Protein AF-A0A414A7P0-F1 (afdb_monomer_lite)

Radius of gyration: 21.55 Å; chains: 1; bounding box: 88×26×41 Å

Foldseek 3Di:
DDDDDDDDDPDPPPPPPVDPPQQADPQLLVLLVVLLVLLVCCLVVVDDLVVSLVSLVVSLVSLVVLVVDDPVRLVVGSHSVLSVVSSVLSVQLSVLSVCCNDP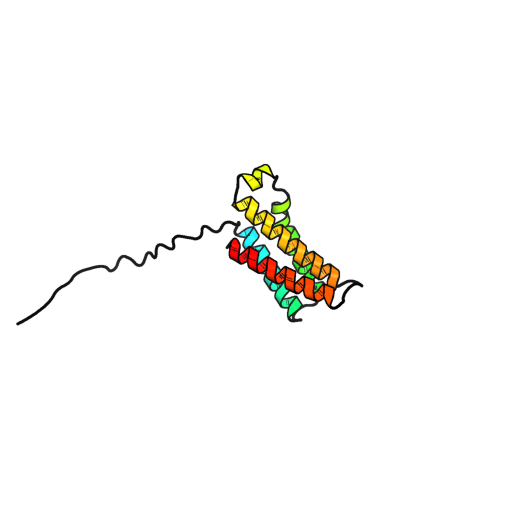NVDPVSSVSNVVSSVVSVVSSVVRD

Structure (mmCIF, N/CA/C/O backbone):
data_AF-A0A414A7P0-F1
#
_entry.id   AF-A0A414A7P0-F1
#
loop_
_atom_site.group_PDB
_atom_site.id
_atom_site.type_symbol
_atom_site.label_atom_id
_atom_site.label_alt_id
_atom_site.label_comp_id
_atom_site.label_asym_id
_atom_site.label_entity_id
_atom_site.label_seq_id
_atom_site.pdbx_PDB_ins_code
_atom_site.Cartn_x
_atom_site.Cartn_y
_atom_site.Cartn_z
_atom_site.occupancy
_atom_site.B_iso_or_equiv
_atom_site.auth_seq_id
_atom_site.auth_comp_id
_atom_site.auth_asym_id
_atom_site.auth_atom_id
_atom_site.pdbx_PDB_model_num
ATOM 1 N N . MET A 1 1 ? -66.901 -12.994 -15.316 1.00 35.09 1 MET A N 1
ATOM 2 C CA . MET A 1 1 ? -66.142 -14.251 -15.139 1.00 35.09 1 MET A CA 1
ATOM 3 C C . MET A 1 1 ? -64.723 -13.927 -14.705 1.00 35.09 1 MET A C 1
ATOM 5 O O . MET A 1 1 ? -64.083 -13.140 -15.374 1.00 35.09 1 MET A O 1
ATOM 9 N N . LYS A 1 2 ? -64.281 -14.580 -13.621 1.00 40.09 2 LYS A N 1
ATOM 10 C CA . LYS A 1 2 ? -62.906 -15.023 -13.314 1.00 40.09 2 LYS A CA 1
ATOM 11 C C . LYS A 1 2 ? -61.782 -13.966 -13.350 1.00 40.09 2 LYS A C 1
ATOM 13 O O . LYS A 1 2 ? -61.237 -13.690 -14.403 1.00 40.09 2 LYS A O 1
ATOM 18 N N . LYS A 1 3 ? -61.367 -13.528 -12.150 1.00 45.69 3 LYS A N 1
ATOM 19 C CA . LYS A 1 3 ? -60.056 -13.822 -11.496 1.00 45.69 3 LYS A CA 1
ATOM 20 C C . LYS A 1 3 ? -59.069 -12.662 -11.738 1.00 45.69 3 LYS A C 1
ATOM 22 O O . LYS A 1 3 ? -59.032 -12.176 -12.849 1.00 45.69 3 LYS A O 1
ATOM 27 N N . ARG A 1 4 ? -58.218 -12.170 -10.836 1.00 52.47 4 ARG A N 1
ATOM 28 C CA . ARG A 1 4 ? -57.778 -12.423 -9.443 1.00 52.47 4 ARG A CA 1
ATOM 29 C C . ARG A 1 4 ? -56.856 -11.201 -9.116 1.00 52.47 4 ARG A C 1
ATOM 31 O O . ARG A 1 4 ? -56.236 -10.709 -10.046 1.00 52.47 4 ARG A O 1
ATOM 38 N N . ILE A 1 5 ? -56.932 -10.550 -7.942 1.00 56.66 5 ILE A N 1
ATOM 39 C CA . ILE A 1 5 ? -55.960 -10.652 -6.812 1.00 56.66 5 ILE A CA 1
ATOM 40 C C . ILE A 1 5 ? -54.514 -10.272 -7.264 1.00 56.66 5 ILE A C 1
ATOM 42 O O . ILE A 1 5 ? -54.034 -10.905 -8.187 1.00 56.66 5 ILE A O 1
ATOM 46 N N . LEU A 1 6 ? -53.732 -9.314 -6.735 1.00 47.88 6 LEU A N 1
ATOM 47 C CA . LEU A 1 6 ? -53.478 -8.895 -5.352 1.00 47.88 6 LEU A CA 1
ATOM 48 C C . LEU A 1 6 ? -52.580 -7.630 -5.319 1.00 47.88 6 LEU A C 1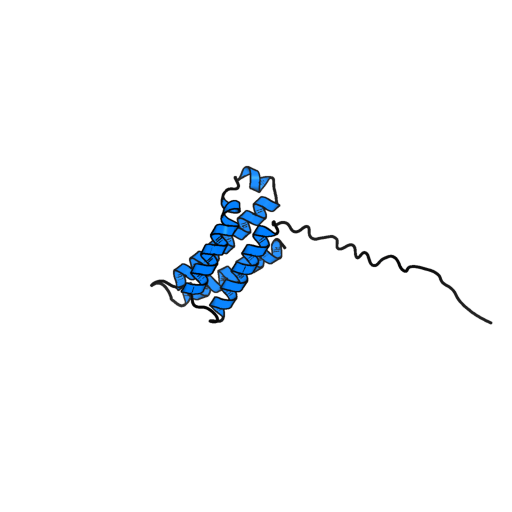
ATOM 50 O O . LEU A 1 6 ? -51.651 -7.493 -6.105 1.00 47.88 6 LEU A O 1
ATOM 54 N N . TYR A 1 7 ? -52.881 -6.776 -4.349 1.00 46.06 7 TYR A N 1
ATOM 55 C CA . TYR A 1 7 ? -52.085 -5.827 -3.565 1.00 46.06 7 TYR A CA 1
ATOM 56 C C . TYR A 1 7 ? -50.534 -5.917 -3.529 1.00 46.06 7 TYR A C 1
ATOM 58 O O . TYR A 1 7 ? -49.976 -6.988 -3.330 1.00 46.06 7 TYR A O 1
ATOM 66 N N . VAL A 1 8 ? -49.924 -4.715 -3.483 1.00 48.62 8 VAL A N 1
ATOM 67 C CA . VAL A 1 8 ? -48.934 -4.240 -2.476 1.00 48.62 8 VAL A CA 1
ATOM 68 C C . VAL A 1 8 ? -47.500 -4.780 -2.528 1.00 48.62 8 VAL A C 1
ATOM 70 O O . VAL A 1 8 ? -47.268 -5.944 -2.250 1.00 48.62 8 VAL A O 1
ATOM 73 N N . LEU A 1 9 ? -46.546 -3.868 -2.783 1.00 46.88 9 LEU A N 1
ATOM 74 C CA . LEU A 1 9 ? -45.300 -3.611 -2.019 1.00 46.88 9 LEU A CA 1
ATOM 75 C C . LEU A 1 9 ? -44.292 -2.863 -2.905 1.00 46.88 9 LEU A C 1
ATOM 77 O O . LEU A 1 9 ? -43.345 -3.432 -3.437 1.00 46.88 9 LEU A O 1
ATOM 81 N N . LEU A 1 10 ? -44.496 -1.553 -3.054 1.00 47.91 10 LEU A N 1
ATOM 82 C CA . LEU A 1 10 ? -43.486 -0.633 -3.583 1.00 47.91 10 LEU A CA 1
ATOM 83 C C . LEU A 1 10 ? -42.695 -0.045 -2.401 1.00 47.91 10 LEU A C 1
ATOM 85 O O . LEU A 1 10 ? -42.730 1.156 -2.165 1.00 47.91 10 LEU A O 1
ATOM 89 N N . SER A 1 11 ? -42.088 -0.903 -1.577 1.00 48.50 11 SER A N 1
ATOM 90 C CA . SER A 1 11 ? -41.368 -0.477 -0.367 1.00 48.50 11 SER A CA 1
ATOM 91 C C . SER A 1 11 ? -40.567 -1.623 0.261 1.00 48.50 11 SER A C 1
ATOM 93 O O . SER A 1 11 ? -40.851 -2.023 1.386 1.00 48.50 11 SER A O 1
ATOM 95 N N . SER A 1 12 ? -39.592 -2.183 -0.460 1.00 48.72 12 SER A N 1
ATOM 96 C CA . SER A 1 12 ? -38.578 -3.080 0.132 1.00 48.72 12 SER A CA 1
ATOM 97 C C . SER A 1 12 ? -37.445 -3.418 -0.848 1.00 48.72 12 SER A C 1
ATOM 99 O O . SER A 1 12 ? -37.110 -4.573 -1.074 1.00 48.72 12 SER A O 1
ATOM 101 N N . LEU A 1 13 ? -36.813 -2.386 -1.412 1.00 49.06 13 LEU A N 1
ATOM 102 C CA . LEU A 1 13 ? -35.431 -2.476 -1.908 1.00 49.06 13 LEU A CA 1
ATOM 103 C C . LEU A 1 13 ? -34.510 -1.651 -0.999 1.00 49.06 13 LEU A C 1
ATOM 105 O O . LEU A 1 13 ? -33.628 -0.936 -1.451 1.00 49.06 13 LEU A O 1
ATOM 109 N N . ILE A 1 14 ? -34.717 -1.762 0.314 1.00 55.81 14 ILE A N 1
ATOM 110 C CA . ILE A 1 14 ? -33.591 -1.651 1.235 1.00 55.81 14 ILE A CA 1
ATOM 111 C C . ILE A 1 14 ? -33.026 -3.062 1.250 1.00 55.81 14 ILE A C 1
ATOM 113 O O . ILE A 1 14 ? -33.457 -3.914 2.026 1.00 55.81 14 ILE A O 1
ATOM 117 N N . LEU A 1 15 ? -32.145 -3.339 0.288 1.00 51.56 15 LEU A N 1
ATOM 118 C CA . LEU A 1 15 ? -31.221 -4.449 0.423 1.00 51.56 15 LEU A CA 1
ATOM 119 C C . LEU A 1 15 ? -30.492 -4.181 1.736 1.00 51.56 15 LEU A C 1
ATOM 121 O O . LEU A 1 15 ? -29.649 -3.290 1.815 1.00 51.56 15 LEU A O 1
ATOM 125 N N . CYS A 1 16 ? -30.866 -4.918 2.778 1.00 48.06 16 CYS A N 1
ATOM 126 C CA . CYS A 1 16 ? -29.983 -5.190 3.891 1.00 48.06 16 CYS A CA 1
ATOM 127 C C . CYS A 1 16 ? -28.763 -5.897 3.295 1.00 48.06 16 CYS A C 1
ATOM 129 O O . CYS A 1 16 ? -28.676 -7.122 3.289 1.00 48.06 16 CYS A O 1
ATOM 131 N N . SER A 1 17 ? -27.836 -5.110 2.749 1.00 41.41 17 SER A N 1
ATOM 132 C CA . SER A 1 17 ? -26.431 -5.428 2.876 1.00 41.41 17 SER A CA 1
ATOM 133 C C . SER A 1 17 ? -26.233 -5.598 4.375 1.00 41.41 17 SER A C 1
ATOM 135 O O . SER A 1 17 ? -26.310 -4.633 5.137 1.00 41.41 17 SER A O 1
ATOM 137 N N . CYS A 1 18 ? -26.121 -6.846 4.824 1.00 48.50 18 CYS A N 1
ATOM 138 C CA . CYS A 1 18 ? -25.389 -7.144 6.039 1.00 48.50 18 CYS A CA 1
ATOM 139 C C . CYS A 1 18 ? -23.984 -6.612 5.766 1.00 48.50 18 CYS A C 1
ATOM 141 O O . CYS A 1 18 ? -23.174 -7.305 5.157 1.00 48.50 18 CYS A O 1
ATOM 143 N N . GLY A 1 19 ? -23.798 -5.324 6.066 1.00 44.88 19 GLY A N 1
ATOM 144 C CA . GLY A 1 19 ? -22.610 -4.571 5.722 1.00 44.88 19 GLY A CA 1
ATOM 145 C C . GLY A 1 19 ? -21.418 -5.306 6.287 1.00 44.88 19 GLY A C 1
ATOM 146 O O . GLY A 1 19 ? -21.364 -5.559 7.490 1.00 44.88 19 GLY A O 1
ATOM 147 N N . HIS A 1 20 ? -20.491 -5.681 5.412 1.00 51.53 20 HIS A N 1
ATOM 148 C CA . HIS A 1 20 ? -19.125 -5.835 5.861 1.00 51.53 20 HIS A CA 1
ATOM 149 C C . HIS A 1 20 ? -18.753 -4.458 6.409 1.00 51.53 20 HIS A C 1
ATOM 151 O O . HIS A 1 20 ? -18.753 -3.477 5.669 1.00 51.53 20 HIS A O 1
ATOM 157 N N . GLU A 1 21 ? -18.664 -4.341 7.730 1.00 63.97 21 GLU A N 1
ATOM 158 C CA . GLU A 1 21 ? -18.274 -3.088 8.352 1.00 63.97 21 GLU A CA 1
ATOM 159 C C . GLU A 1 21 ? -16.809 -2.893 7.978 1.00 63.97 21 GLU A C 1
ATOM 161 O O . GLU A 1 21 ? -15.959 -3.682 8.399 1.00 63.97 21 GLU A O 1
ATOM 166 N N . GLN A 1 22 ? -16.556 -1.918 7.099 1.00 64.62 22 GLN A N 1
ATOM 167 C CA . GLN A 1 22 ? -15.219 -1.555 6.652 1.00 64.62 22 GLN A CA 1
ATOM 168 C C . GLN A 1 22 ? -14.337 -1.422 7.886 1.00 64.62 22 GLN A C 1
ATOM 170 O O . GLN A 1 22 ? -14.598 -0.614 8.782 1.00 64.62 22 GLN A O 1
ATOM 175 N N . SER A 1 23 ? -13.334 -2.285 7.968 1.00 87.88 23 SER A N 1
ATOM 176 C CA . SER A 1 23 ? -12.573 -2.401 9.205 1.00 87.88 23 SER A CA 1
ATOM 177 C C . SER A 1 23 ? -11.472 -1.354 9.275 1.00 87.88 23 SER A C 1
ATOM 179 O O . SER A 1 23 ? -11.230 -0.858 10.363 1.00 87.88 23 SER A O 1
ATOM 181 N N . ALA A 1 24 ? -10.860 -0.959 8.154 1.00 95.38 24 ALA A N 1
ATOM 182 C CA . ALA A 1 24 ? -9.890 0.137 8.106 1.00 95.38 24 ALA A CA 1
ATOM 183 C C . ALA A 1 24 ? -10.563 1.512 7.969 1.00 95.38 24 ALA A C 1
ATOM 185 O O . ALA A 1 24 ? -11.698 1.635 7.504 1.00 95.38 24 ALA A O 1
ATOM 186 N N . SER A 1 25 ? -9.851 2.574 8.338 1.00 96.75 25 SER A N 1
ATOM 187 C CA . SER A 1 25 ? -10.295 3.941 8.087 1.00 96.75 25 SER A CA 1
ATOM 188 C C . SER A 1 25 ? -10.246 4.269 6.591 1.00 96.75 25 SER A C 1
ATOM 190 O O . SER A 1 25 ? -9.380 3.791 5.850 1.00 96.75 25 SER A O 1
ATOM 192 N N . ASP A 1 26 ? -11.129 5.167 6.143 1.00 96.62 26 ASP A N 1
ATOM 193 C CA . ASP A 1 26 ? -11.137 5.656 4.755 1.00 96.62 26 ASP A CA 1
ATOM 194 C C . ASP A 1 26 ? -9.779 6.229 4.342 1.00 96.62 26 ASP A C 1
ATOM 196 O O . ASP A 1 26 ? -9.348 6.090 3.194 1.00 96.62 26 ASP A O 1
ATOM 200 N N . LYS A 1 27 ? -9.079 6.872 5.288 1.00 97.31 27 LYS A N 1
ATOM 201 C CA . LYS A 1 27 ? -7.758 7.449 5.049 1.00 97.31 27 LYS A CA 1
ATOM 202 C C . LYS A 1 27 ? -6.727 6.355 4.779 1.00 97.31 27 LYS A C 1
ATOM 204 O O . LYS A 1 27 ? -5.951 6.501 3.833 1.00 97.31 27 LYS A O 1
ATOM 209 N N . ALA A 1 28 ? -6.698 5.283 5.571 1.00 98.00 28 ALA A N 1
ATOM 210 C CA . ALA A 1 28 ? -5.785 4.166 5.338 1.00 98.00 28 ALA A CA 1
ATOM 211 C C . ALA A 1 28 ? -6.097 3.454 4.014 1.00 98.00 28 ALA A C 1
ATOM 213 O O . ALA A 1 28 ? -5.194 3.268 3.198 1.00 98.00 28 ALA A O 1
ATOM 214 N N . LEU A 1 29 ? -7.371 3.153 3.746 1.00 97.94 29 LEU A N 1
ATOM 215 C CA . LEU A 1 29 ? -7.790 2.488 2.508 1.00 97.94 29 LEU A CA 1
ATOM 216 C C . LEU A 1 29 ? -7.510 3.321 1.260 1.00 97.94 29 LEU A C 1
ATOM 218 O O . LEU A 1 29 ? -7.012 2.789 0.272 1.00 97.94 29 LEU A O 1
ATOM 222 N N . THR A 1 30 ? -7.771 4.628 1.300 1.00 98.31 30 THR A N 1
ATOM 223 C CA . THR A 1 30 ? -7.485 5.522 0.168 1.00 98.31 30 THR A CA 1
ATOM 224 C C . THR A 1 30 ? -5.994 5.534 -0.165 1.00 98.31 30 THR A C 1
ATOM 226 O O . THR A 1 30 ? -5.625 5.461 -1.336 1.00 98.31 30 THR A O 1
ATOM 229 N N . ASN A 1 31 ? -5.128 5.609 0.848 1.00 98.69 31 ASN A N 1
ATOM 230 C CA . ASN A 1 31 ? -3.680 5.592 0.645 1.00 98.69 31 ASN A CA 1
ATOM 231 C C . ASN A 1 31 ? -3.193 4.219 0.160 1.00 98.69 31 ASN A C 1
ATOM 233 O O . ASN A 1 31 ? -2.437 4.154 -0.804 1.00 98.69 31 ASN A O 1
ATOM 237 N N . ALA A 1 32 ? -3.693 3.126 0.739 1.00 98.62 32 ALA A N 1
ATOM 238 C CA . ALA A 1 32 ? -3.360 1.774 0.297 1.00 98.62 32 ALA A CA 1
ATOM 239 C C . ALA A 1 32 ? -3.781 1.510 -1.161 1.00 98.62 32 ALA A C 1
ATOM 241 O O . ALA A 1 32 ? -2.996 0.968 -1.936 1.00 98.62 32 ALA A O 1
ATOM 242 N N . LYS A 1 33 ? -4.986 1.939 -1.564 1.00 98.75 33 LYS A N 1
ATOM 243 C CA . LYS A 1 33 ? -5.477 1.824 -2.949 1.00 98.75 33 LYS A CA 1
ATOM 244 C C . LYS A 1 33 ? -4.594 2.603 -3.929 1.00 98.75 33 LYS A C 1
ATOM 246 O O . LYS A 1 33 ? -4.223 2.055 -4.962 1.00 98.75 33 LYS A O 1
ATOM 251 N N . LYS A 1 34 ? -4.172 3.821 -3.572 1.00 98.81 34 LYS A N 1
ATOM 252 C CA . LYS A 1 34 ? -3.217 4.603 -4.378 1.00 98.81 34 LYS A CA 1
ATOM 253 C C . LYS A 1 34 ? -1.847 3.931 -4.478 1.00 98.81 34 LYS A C 1
ATOM 255 O O . LYS A 1 34 ? -1.307 3.839 -5.572 1.00 98.81 34 LYS A O 1
ATOM 260 N N . ALA A 1 35 ? -1.302 3.421 -3.371 1.00 98.81 35 ALA A N 1
ATOM 261 C CA . ALA A 1 35 ? -0.043 2.672 -3.392 1.00 98.81 35 ALA A CA 1
ATOM 262 C C . ALA A 1 35 ? -0.133 1.431 -4.292 1.00 98.81 35 ALA A C 1
ATOM 264 O O . ALA A 1 35 ? 0.779 1.160 -5.068 1.00 98.81 35 ALA A O 1
ATOM 265 N N . TYR A 1 36 ? -1.257 0.710 -4.242 1.00 98.81 36 TYR A N 1
ATOM 266 C CA . TYR A 1 36 ? -1.519 -0.412 -5.138 1.00 98.81 36 TYR A CA 1
ATOM 267 C C . TYR A 1 36 ? -1.537 0.016 -6.614 1.00 98.81 36 TYR A C 1
ATOM 269 O O . TYR A 1 36 ? -0.899 -0.640 -7.434 1.00 98.81 36 TYR A O 1
ATOM 277 N N . GLU A 1 37 ? -2.215 1.115 -6.955 1.00 98.81 37 GLU A N 1
ATOM 278 C CA . GLU A 1 37 ? -2.221 1.667 -8.320 1.00 98.81 37 GLU A CA 1
ATOM 279 C C . GLU A 1 37 ? -0.812 2.059 -8.789 1.00 98.81 37 GLU A C 1
ATOM 281 O O . GLU A 1 37 ? -0.423 1.707 -9.900 1.00 98.81 37 GLU A O 1
ATOM 286 N N . ILE A 1 38 ? -0.012 2.705 -7.933 1.00 98.81 38 ILE A N 1
ATOM 287 C CA . ILE A 1 38 ? 1.388 3.046 -8.234 1.00 98.81 38 ILE A CA 1
ATOM 288 C C . ILE A 1 38 ? 2.204 1.777 -8.513 1.00 98.81 38 ILE A C 1
ATOM 290 O O . ILE A 1 38 ? 2.908 1.706 -9.520 1.00 98.81 38 ILE A O 1
ATOM 294 N N . GLY A 1 39 ? 2.062 0.749 -7.672 1.00 98.50 39 GLY A N 1
ATOM 295 C CA . GLY A 1 39 ? 2.726 -0.538 -7.871 1.00 98.50 39 GLY A CA 1
ATOM 296 C C . GLY A 1 39 ? 2.326 -1.221 -9.184 1.00 98.50 39 GLY A C 1
ATOM 297 O O . GLY A 1 39 ? 3.185 -1.753 -9.882 1.00 98.50 39 GLY A O 1
ATOM 298 N N . GLN A 1 40 ? 1.047 -1.167 -9.567 1.00 98.75 40 GLN A N 1
ATOM 299 C CA . GLN A 1 40 ? 0.577 -1.689 -10.858 1.00 98.75 40 GLN A CA 1
ATOM 300 C C . GLN A 1 40 ? 1.167 -0.913 -12.041 1.00 98.75 40 GLN A C 1
ATOM 302 O O . GLN A 1 40 ? 1.662 -1.525 -12.989 1.00 98.75 40 GLN A O 1
ATOM 307 N N . ASN A 1 41 ? 1.173 0.418 -11.965 1.00 98.69 41 ASN A N 1
ATOM 308 C CA . ASN A 1 41 ? 1.744 1.268 -13.008 1.00 98.69 41 ASN A CA 1
ATOM 309 C C . ASN A 1 41 ? 3.240 0.977 -13.185 1.00 98.69 41 ASN A C 1
ATOM 311 O O . ASN A 1 41 ? 3.701 0.792 -14.308 1.00 98.69 41 ASN A O 1
ATOM 315 N N . TYR A 1 42 ? 3.984 0.827 -12.090 1.00 97.88 42 TYR A N 1
ATOM 316 C CA . TYR A 1 42 ? 5.389 0.429 -12.146 1.00 97.88 42 TYR A CA 1
ATOM 317 C C . TYR A 1 42 ? 5.573 -0.961 -12.783 1.00 97.88 42 TYR A C 1
ATOM 319 O O . TYR A 1 42 ? 6.354 -1.110 -13.722 1.00 97.88 42 TYR A O 1
ATOM 327 N N . LEU A 1 43 ? 4.809 -1.973 -12.351 1.00 96.88 43 LEU A N 1
ATOM 328 C CA . LEU A 1 43 ? 4.908 -3.332 -12.902 1.00 96.88 43 LEU A CA 1
ATOM 329 C C . LEU A 1 43 ? 4.557 -3.397 -14.395 1.00 96.88 43 LEU A C 1
ATOM 331 O O . LEU A 1 43 ? 5.130 -4.205 -15.121 1.00 96.88 43 LEU A O 1
ATOM 335 N N . SER A 1 44 ? 3.637 -2.555 -14.861 1.00 97.69 44 SER A N 1
ATOM 336 C CA . SER A 1 44 ? 3.282 -2.453 -16.283 1.00 97.69 44 SER A CA 1
ATOM 337 C C . SER A 1 44 ? 4.295 -1.666 -17.128 1.00 97.69 44 SER A C 1
ATOM 339 O O . SER A 1 44 ? 4.245 -1.741 -18.355 1.00 97.69 44 SER A O 1
ATOM 341 N N . GLY A 1 45 ? 5.236 -0.963 -16.488 1.00 95.81 45 GLY A N 1
ATOM 342 C CA . GLY A 1 45 ? 6.198 -0.080 -17.146 1.00 95.81 45 GLY A CA 1
ATOM 343 C C . GLY A 1 45 ? 5.643 1.304 -17.500 1.00 95.81 45 GLY A C 1
ATOM 344 O O . GLY A 1 45 ? 6.306 2.042 -18.227 1.00 95.81 45 GLY A O 1
ATOM 345 N N . ASP A 1 46 ? 4.460 1.665 -16.994 1.00 98.31 46 ASP A N 1
ATOM 346 C CA . ASP A 1 46 ? 3.828 2.972 -17.217 1.00 98.31 46 ASP A CA 1
ATOM 347 C C . ASP A 1 46 ? 4.563 4.110 -16.489 1.00 98.31 46 ASP A C 1
ATOM 349 O O . ASP A 1 46 ? 4.524 5.260 -16.930 1.00 98.31 46 ASP A O 1
ATOM 353 N N . ILE A 1 47 ? 5.249 3.797 -15.384 1.00 97.88 47 ILE A N 1
ATOM 354 C CA . ILE A 1 47 ? 6.109 4.725 -14.637 1.00 97.88 47 ILE A CA 1
ATOM 355 C C . ILE A 1 47 ? 7.450 4.069 -14.302 1.00 97.88 47 ILE A C 1
ATOM 357 O O . ILE A 1 47 ? 7.547 2.845 -14.186 1.00 97.88 47 ILE A O 1
ATOM 361 N N . SER A 1 48 ? 8.492 4.885 -14.134 1.00 95.69 48 SER A N 1
ATOM 362 C CA . SER A 1 48 ? 9.811 4.390 -13.733 1.00 95.69 48 SER A CA 1
ATOM 363 C C . SER A 1 48 ? 9.840 3.976 -12.255 1.00 95.69 48 SER A C 1
ATOM 365 O O . SER A 1 48 ? 8.993 4.392 -11.465 1.00 95.69 48 SER A O 1
ATOM 367 N N . ALA A 1 49 ? 10.848 3.194 -11.854 1.00 93.94 49 ALA A N 1
ATOM 368 C CA . ALA A 1 49 ? 11.077 2.875 -10.440 1.00 93.94 49 ALA A CA 1
ATOM 369 C C . ALA A 1 49 ? 11.337 4.137 -9.593 1.00 93.94 49 ALA A C 1
ATOM 371 O O . ALA A 1 49 ? 10.999 4.181 -8.416 1.00 93.94 49 ALA A O 1
ATOM 372 N N . GLU A 1 50 ? 11.928 5.175 -10.193 1.00 95.00 50 GLU A N 1
ATOM 373 C CA . GLU A 1 50 ? 12.164 6.462 -9.538 1.00 95.00 50 GLU A CA 1
ATOM 374 C C . GLU A 1 50 ? 10.862 7.218 -9.270 1.00 95.00 50 GLU A C 1
ATOM 376 O O . GLU A 1 50 ? 10.619 7.596 -8.126 1.00 95.00 50 GLU A O 1
ATOM 381 N N . ASP A 1 51 ? 10.002 7.345 -10.282 1.00 97.75 51 ASP A N 1
ATOM 382 C CA . ASP A 1 51 ? 8.701 8.008 -10.138 1.00 97.75 51 ASP A CA 1
ATOM 383 C C . ASP A 1 51 ? 7.778 7.236 -9.187 1.00 97.75 51 ASP A C 1
ATOM 385 O O . ASP A 1 51 ? 7.009 7.831 -8.431 1.00 97.75 51 ASP A O 1
ATOM 389 N N . ALA A 1 52 ? 7.831 5.901 -9.240 1.00 98.19 52 ALA A N 1
ATOM 390 C CA . ALA A 1 52 ? 7.075 5.042 -8.340 1.00 98.19 52 ALA A CA 1
ATOM 391 C C . ALA A 1 52 ? 7.520 5.245 -6.891 1.00 98.19 52 ALA A C 1
ATOM 393 O O . ALA A 1 52 ? 6.670 5.391 -6.014 1.00 98.19 52 ALA A O 1
ATOM 394 N N . GLN A 1 53 ? 8.833 5.309 -6.650 1.00 96.88 53 GLN A N 1
ATOM 395 C CA . GLN A 1 53 ? 9.366 5.506 -5.310 1.00 96.88 53 GLN A CA 1
ATOM 396 C C . GLN A 1 53 ? 8.991 6.871 -4.730 1.00 96.88 53 GLN A C 1
ATOM 398 O O . GLN A 1 53 ? 8.490 6.928 -3.611 1.00 96.88 53 GLN A O 1
ATOM 403 N N . GLU A 1 54 ? 9.149 7.956 -5.492 1.00 97.50 54 GLU A N 1
ATOM 404 C CA . GLU A 1 54 ? 8.759 9.299 -5.035 1.00 97.50 54 GLU A CA 1
ATOM 405 C C . GLU A 1 54 ? 7.264 9.353 -4.671 1.00 97.50 54 GLU A C 1
ATOM 407 O O . GLU A 1 54 ? 6.864 9.919 -3.650 1.00 97.50 54 GLU A O 1
ATOM 412 N N . GLN A 1 55 ? 6.407 8.730 -5.483 1.00 98.62 55 GLN A N 1
ATOM 413 C CA . GLN A 1 55 ? 4.976 8.677 -5.192 1.00 98.62 55 GLN A CA 1
ATOM 414 C C . GLN A 1 55 ? 4.669 7.820 -3.959 1.00 98.62 55 GLN A C 1
ATOM 416 O O . GLN A 1 55 ? 3.823 8.212 -3.155 1.00 98.62 55 GLN A O 1
ATOM 421 N N . LEU A 1 56 ? 5.344 6.681 -3.782 1.00 98.50 56 LEU A N 1
ATOM 422 C CA . LEU A 1 56 ? 5.150 5.806 -2.624 1.00 98.50 56 LEU A CA 1
ATOM 423 C C . LEU A 1 56 ? 5.621 6.458 -1.319 1.00 98.50 56 LEU A C 1
ATOM 425 O O . LEU A 1 56 ? 4.901 6.360 -0.329 1.00 98.50 56 LEU A O 1
ATOM 429 N N . GLU A 1 57 ? 6.733 7.196 -1.324 1.00 97.00 57 GLU A N 1
ATOM 430 C CA . GLU A 1 57 ? 7.209 7.969 -0.164 1.00 97.00 57 GLU A CA 1
ATOM 431 C C . GLU A 1 57 ? 6.160 8.991 0.298 1.00 97.00 57 GLU A C 1
ATOM 433 O O . GLU A 1 57 ? 5.819 9.061 1.480 1.00 97.00 57 GLU A O 1
ATOM 438 N N . ASN A 1 58 ? 5.536 9.705 -0.644 1.00 97.75 58 ASN A N 1
ATOM 439 C CA . ASN A 1 58 ? 4.430 10.611 -0.329 1.00 97.75 58 ASN A CA 1
ATOM 440 C C . ASN A 1 58 ? 3.215 9.873 0.270 1.00 97.75 58 ASN A C 1
ATOM 442 O O . ASN A 1 58 ? 2.513 10.409 1.135 1.00 97.75 58 ASN A O 1
ATOM 446 N N . ILE A 1 59 ? 2.913 8.652 -0.186 1.00 98.44 59 ILE A N 1
ATOM 447 C CA . ILE A 1 59 ? 1.826 7.849 0.396 1.00 98.44 59 ILE A CA 1
ATOM 448 C C . ILE A 1 59 ? 2.192 7.367 1.806 1.00 98.44 59 ILE A C 1
ATOM 450 O O . ILE A 1 59 ? 1.340 7.426 2.699 1.00 98.44 59 ILE A O 1
ATOM 454 N N . GLU A 1 60 ? 3.434 6.937 2.026 1.00 96.44 60 GLU A N 1
ATOM 455 C CA . GLU A 1 60 ? 3.939 6.534 3.341 1.00 96.44 60 GLU A CA 1
ATOM 456 C C . GLU A 1 60 ? 3.807 7.653 4.368 1.00 96.44 60 GLU A C 1
ATOM 458 O O . GLU A 1 60 ? 3.242 7.433 5.440 1.00 96.44 60 GLU A O 1
ATOM 463 N N . GLU A 1 61 ? 4.228 8.873 4.031 1.00 96.69 61 GLU A N 1
ATOM 464 C CA . GLU A 1 61 ? 4.076 10.029 4.918 1.00 96.69 61 GLU A CA 1
ATOM 465 C C . GLU A 1 61 ? 2.609 10.245 5.319 1.00 96.69 61 GLU A C 1
ATOM 467 O O . GLU A 1 61 ? 2.298 10.492 6.488 1.00 96.69 61 GLU A O 1
ATOM 472 N N . ASN A 1 62 ? 1.677 10.072 4.379 1.00 97.56 62 ASN A N 1
ATOM 473 C CA . ASN A 1 62 ? 0.247 10.264 4.619 1.00 97.56 62 ASN A CA 1
ATOM 474 C C . ASN A 1 62 ? -0.389 9.190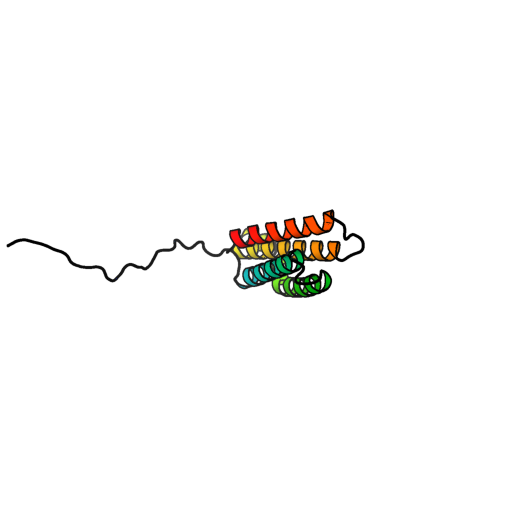 5.516 1.00 97.56 62 ASN A C 1
ATOM 476 O O . ASN A 1 62 ? -1.373 9.488 6.214 1.00 97.56 62 ASN A O 1
ATOM 480 N N . ILE A 1 63 ? 0.140 7.962 5.493 1.00 97.44 63 ILE A N 1
ATOM 481 C CA . ILE A 1 63 ? -0.340 6.822 6.294 1.00 97.44 63 ILE A CA 1
ATOM 482 C C . ILE A 1 63 ? 0.522 6.545 7.541 1.00 97.44 63 ILE A C 1
ATOM 484 O O . ILE A 1 63 ? 0.130 5.746 8.390 1.00 97.44 63 ILE A O 1
ATOM 488 N N . SER A 1 64 ? 1.632 7.269 7.717 1.00 96.88 64 SER A N 1
ATOM 489 C CA . SER A 1 64 ? 2.596 7.124 8.823 1.00 96.88 64 SER A CA 1
ATOM 490 C C . SER A 1 64 ? 1.976 7.185 10.223 1.00 96.88 64 SER A C 1
ATOM 492 O O . SER A 1 64 ? 2.433 6.481 11.119 1.00 96.88 64 SER A O 1
ATOM 494 N N . TYR A 1 65 ? 0.880 7.931 10.404 1.00 97.31 65 TYR A N 1
ATOM 495 C CA . TYR A 1 65 ? 0.133 8.009 11.670 1.00 97.31 65 TYR A CA 1
ATOM 496 C C . TYR A 1 65 ? -0.277 6.635 12.220 1.00 97.31 65 TYR A C 1
ATOM 498 O O . TYR A 1 65 ? -0.428 6.466 13.427 1.00 97.31 65 TYR A O 1
ATOM 506 N N . ALA A 1 66 ? -0.483 5.648 11.343 1.00 97.06 66 ALA A N 1
ATOM 507 C CA . ALA A 1 66 ? -0.873 4.314 11.762 1.00 97.06 66 ALA A CA 1
ATOM 508 C C . ALA A 1 66 ? 0.278 3.568 12.456 1.00 97.06 66 ALA A C 1
ATOM 510 O O . ALA A 1 66 ? 0.028 2.683 13.275 1.00 97.06 66 ALA A O 1
ATOM 511 N N . SER A 1 67 ? 1.531 3.941 12.170 1.00 95.94 67 SER A N 1
ATOM 512 C CA . SER A 1 67 ? 2.722 3.391 12.826 1.00 95.94 67 SER A CA 1
ATOM 513 C C . SER A 1 67 ? 2.866 3.837 14.286 1.00 95.94 67 SER A C 1
ATOM 515 O O . SER A 1 67 ? 3.455 3.108 15.084 1.00 95.94 67 SER A O 1
ATOM 517 N N . ASP A 1 68 ? 2.253 4.967 14.654 1.00 97.31 68 ASP A N 1
ATOM 518 C CA . ASP A 1 68 ? 2.301 5.528 16.009 1.00 97.31 68 ASP A CA 1
ATOM 519 C C . ASP A 1 68 ? 1.359 4.810 16.990 1.00 97.31 68 ASP A C 1
ATOM 521 O O . ASP A 1 68 ? 1.445 5.012 18.204 1.00 97.31 68 ASP A O 1
ATOM 525 N N . TYR A 1 69 ? 0.455 3.954 16.497 1.00 96.69 69 TYR A N 1
ATOM 526 C CA . TYR A 1 69 ? -0.457 3.210 17.359 1.00 96.69 69 TYR A CA 1
ATOM 527 C C . TYR A 1 69 ? 0.288 2.201 18.233 1.00 96.69 69 TYR A C 1
ATOM 529 O O . TYR A 1 69 ? 0.934 1.255 17.759 1.00 96.69 69 TYR A O 1
ATOM 537 N N . SER A 1 70 ? 0.099 2.332 19.544 1.00 97.44 70 SER A N 1
ATOM 538 C CA . SER A 1 70 ? 0.630 1.372 20.504 1.00 97.44 70 SER A CA 1
ATOM 539 C C . SER A 1 70 ? 0.019 -0.021 20.311 1.00 97.44 70 SER A C 1
ATOM 541 O O . SER A 1 70 ? -1.040 -0.210 19.705 1.00 97.44 70 SER A O 1
ATOM 543 N N . TYR A 1 71 ? 0.688 -1.038 20.860 1.00 94.56 71 TYR A N 1
ATOM 544 C CA . TYR A 1 71 ? 0.161 -2.402 20.849 1.00 94.56 71 TYR A CA 1
ATOM 545 C C . TYR A 1 71 ? -1.223 -2.495 21.509 1.00 94.56 71 TYR A C 1
ATOM 547 O O . TYR A 1 71 ? -2.114 -3.136 20.957 1.00 94.56 71 TYR A O 1
ATOM 555 N N . ASP A 1 72 ? -1.418 -1.838 22.656 1.00 97.25 72 ASP A N 1
ATOM 556 C CA . ASP A 1 72 ? -2.685 -1.891 23.389 1.00 97.25 72 ASP A CA 1
ATOM 557 C C . ASP A 1 72 ? -3.818 -1.187 22.638 1.00 97.25 72 ASP A C 1
ATOM 559 O O . ASP A 1 72 ? -4.950 -1.667 22.656 1.00 97.25 72 ASP A O 1
ATOM 563 N N . GLU A 1 73 ? -3.532 -0.098 21.924 1.00 95.88 73 GLU A N 1
ATOM 564 C CA . GLU A 1 73 ? -4.520 0.530 21.046 1.00 95.88 73 GLU A CA 1
ATOM 565 C C . GLU A 1 73 ? -4.938 -0.412 19.919 1.00 95.88 73 GLU A C 1
ATOM 567 O O . GLU A 1 73 ? -6.124 -0.679 19.763 1.00 95.88 73 GLU A O 1
ATOM 572 N N . ARG A 1 74 ? -3.980 -0.990 19.185 1.00 95.00 74 ARG A N 1
ATOM 573 C CA . ARG A 1 74 ? -4.281 -1.910 18.070 1.00 95.00 74 ARG A CA 1
ATOM 574 C C . ARG A 1 74 ? -4.961 -3.197 18.528 1.00 95.00 74 ARG A C 1
ATOM 576 O O . ARG A 1 74 ? -5.747 -3.782 17.793 1.00 95.00 74 ARG A O 1
ATOM 583 N N . LYS A 1 75 ? -4.658 -3.666 19.738 1.00 93.00 75 LYS A N 1
ATOM 584 C CA . LYS A 1 75 ? -5.281 -4.863 20.311 1.00 93.00 75 LYS A CA 1
ATOM 585 C C . LYS A 1 75 ? -6.762 -4.647 20.630 1.00 93.00 75 LYS A C 1
ATOM 587 O O . LYS A 1 75 ? -7.535 -5.598 20.545 1.00 93.00 75 LYS A O 1
ATOM 592 N N . ASN A 1 76 ? -7.136 -3.433 21.028 1.00 93.38 76 ASN A N 1
ATOM 593 C CA . ASN A 1 76 ? -8.486 -3.112 21.492 1.00 93.38 76 ASN A CA 1
ATOM 594 C C . ASN A 1 76 ? -9.334 -2.373 20.443 1.00 93.38 76 ASN A C 1
ATOM 596 O O . ASN A 1 76 ? -10.526 -2.180 20.665 1.00 93.38 76 ASN A O 1
ATOM 600 N N . ASP A 1 77 ? -8.736 -1.979 19.319 1.00 94.44 77 ASP A N 1
ATOM 601 C CA . ASP A 1 77 ? -9.379 -1.240 18.236 1.00 94.44 77 ASP A CA 1
ATOM 602 C C . ASP A 1 77 ? -9.054 -1.909 16.892 1.00 94.44 77 ASP A C 1
ATOM 604 O O . ASP A 1 77 ? -7.919 -1.880 16.399 1.00 94.44 77 ASP A O 1
ATOM 608 N N . THR A 1 78 ? -10.067 -2.547 16.303 1.00 94.25 78 THR A N 1
ATOM 609 C CA . THR A 1 78 ? -9.934 -3.273 15.036 1.00 94.25 78 THR A CA 1
ATOM 610 C C . THR A 1 78 ? -9.562 -2.353 13.880 1.00 94.25 78 THR A C 1
ATOM 612 O O . THR A 1 78 ? -8.827 -2.796 12.997 1.00 94.25 78 THR A O 1
ATOM 615 N N . GLN A 1 79 ? -9.989 -1.087 13.910 1.00 96.38 79 GLN A N 1
ATOM 616 C CA . GLN A 1 79 ? -9.657 -0.115 12.875 1.00 96.38 79 GLN A CA 1
ATOM 617 C C . GLN A 1 79 ? -8.207 0.323 12.953 1.00 96.38 79 GLN A C 1
ATOM 619 O O . GLN A 1 79 ? -7.498 0.248 11.952 1.00 96.38 79 GLN A O 1
ATOM 624 N N . LYS A 1 80 ? -7.707 0.652 14.146 1.00 96.94 80 LYS A N 1
ATOM 625 C CA . LYS A 1 80 ? -6.275 0.958 14.319 1.00 96.94 80 LYS A CA 1
ATOM 626 C C . LYS A 1 80 ? -5.382 -0.216 13.932 1.00 96.94 80 LYS A C 1
ATOM 628 O O . LYS A 1 80 ? -4.295 -0.026 13.387 1.00 96.94 80 LYS A O 1
ATOM 633 N N . SER A 1 81 ? -5.828 -1.440 14.212 1.00 96.25 81 SER A N 1
ATOM 634 C CA . SER A 1 81 ? -5.131 -2.649 13.771 1.00 96.25 81 SER A CA 1
ATOM 635 C C . SER A 1 81 ? -5.081 -2.744 12.244 1.00 96.25 81 SER A C 1
ATOM 637 O O . SER A 1 81 ? -4.004 -2.946 11.683 1.00 96.25 81 SER A O 1
ATOM 639 N N . ALA A 1 82 ? -6.218 -2.556 11.569 1.00 97.50 82 ALA A N 1
ATOM 640 C CA . ALA A 1 82 ? -6.313 -2.602 10.112 1.00 97.50 82 ALA A CA 1
ATOM 641 C C . ALA A 1 82 ? -5.474 -1.500 9.437 1.00 97.50 82 ALA A C 1
ATOM 643 O O . ALA A 1 82 ? -4.681 -1.804 8.545 1.00 97.50 82 ALA A O 1
ATOM 644 N N . ASP A 1 83 ? -5.554 -0.261 9.927 1.00 98.38 83 ASP A N 1
ATOM 645 C CA . ASP A 1 83 ? -4.759 0.877 9.448 1.00 98.38 83 ASP A CA 1
ATOM 646 C C . ASP A 1 83 ? -3.254 0.599 9.557 1.00 98.38 83 ASP A C 1
ATOM 648 O O . ASP A 1 83 ? -2.502 0.828 8.608 1.00 98.38 83 ASP A O 1
ATOM 652 N N . TYR A 1 84 ? -2.814 0.037 10.689 1.00 97.88 84 TYR A N 1
ATOM 653 C CA . TYR A 1 84 ? -1.419 -0.351 10.907 1.00 97.88 84 TYR A CA 1
ATOM 654 C C . TYR A 1 84 ? -0.953 -1.436 9.929 1.00 97.88 84 TYR A C 1
ATOM 656 O O . TYR A 1 84 ? 0.164 -1.377 9.409 1.00 97.88 84 TYR A O 1
ATOM 664 N N . TYR A 1 85 ? -1.793 -2.439 9.656 1.00 97.38 85 TYR A N 1
ATOM 665 C CA . TYR A 1 85 ? -1.453 -3.461 8.669 1.00 97.38 85 TYR A CA 1
ATOM 666 C C . TYR A 1 85 ? -1.349 -2.865 7.266 1.00 97.38 85 TYR A C 1
ATOM 668 O O . TYR A 1 85 ? -0.366 -3.143 6.583 1.00 97.38 85 TYR A O 1
ATOM 676 N N . LEU A 1 86 ? -2.295 -2.019 6.854 1.00 98.50 86 LEU A N 1
ATOM 677 C CA . LEU A 1 86 ? -2.227 -1.343 5.557 1.00 98.50 86 LEU A CA 1
ATOM 678 C C . LEU A 1 86 ? -0.960 -0.486 5.431 1.00 98.50 86 LEU A C 1
ATOM 680 O O . LEU A 1 86 ? -0.261 -0.613 4.428 1.00 98.50 86 LEU A O 1
ATOM 684 N N . HIS A 1 87 ? -0.602 0.287 6.463 1.00 98.38 87 HIS A N 1
ATOM 685 C CA . HIS A 1 87 ? 0.668 1.021 6.520 1.00 98.38 87 HIS A CA 1
ATOM 686 C C . HIS A 1 87 ? 1.875 0.110 6.258 1.00 98.38 87 HIS A C 1
ATOM 688 O O . HIS A 1 87 ? 2.701 0.414 5.401 1.00 98.38 87 HIS A O 1
ATOM 694 N N . ASN A 1 88 ? 1.963 -1.039 6.936 1.00 98.12 88 ASN A N 1
ATOM 695 C CA . ASN A 1 88 ? 3.104 -1.942 6.769 1.00 98.12 88 ASN A CA 1
ATOM 696 C C . ASN A 1 88 ? 3.226 -2.496 5.345 1.00 98.12 88 ASN A C 1
ATOM 698 O O . ASN A 1 88 ? 4.336 -2.634 4.844 1.00 98.12 88 ASN A O 1
ATOM 702 N N . TYR A 1 89 ? 2.111 -2.817 4.684 1.00 98.50 89 TYR A N 1
ATOM 703 C CA . TYR A 1 89 ? 2.160 -3.332 3.311 1.00 98.50 89 TYR A CA 1
ATOM 704 C C . TYR A 1 89 ? 2.429 -2.243 2.269 1.00 98.50 89 TYR A C 1
ATOM 706 O O . TYR A 1 89 ? 3.050 -2.541 1.251 1.00 98.50 89 TYR A O 1
ATOM 714 N N . VAL A 1 90 ? 2.034 -0.992 2.530 1.00 98.75 90 VAL A N 1
ATOM 715 C CA . VAL A 1 90 ? 2.492 0.163 1.740 1.00 98.75 90 VAL A CA 1
ATOM 716 C C . VAL A 1 90 ? 4.008 0.329 1.883 1.00 98.75 90 VAL A C 1
ATOM 718 O O . VAL A 1 90 ? 4.704 0.404 0.874 1.00 98.75 90 VAL A O 1
ATOM 721 N N . TYR A 1 91 ? 4.521 0.288 3.116 1.00 98.00 91 TYR A N 1
ATOM 722 C CA . TYR A 1 91 ? 5.955 0.375 3.401 1.00 98.00 91 TYR A CA 1
ATOM 723 C C . TYR A 1 91 ? 6.762 -0.747 2.729 1.00 98.00 91 TYR A C 1
ATOM 725 O O . TYR A 1 91 ? 7.803 -0.497 2.130 1.00 98.00 91 TYR A O 1
ATOM 733 N N . PHE A 1 92 ? 6.281 -1.995 2.768 1.00 97.38 92 PHE A N 1
ATOM 734 C CA . PHE A 1 92 ? 6.965 -3.103 2.089 1.00 97.38 92 PHE A CA 1
ATOM 735 C C . PHE A 1 92 ? 7.005 -2.933 0.570 1.00 97.38 92 PHE A C 1
ATOM 737 O O . PHE A 1 92 ? 8.038 -3.206 -0.033 1.00 97.38 92 PHE A O 1
ATOM 744 N N . LEU A 1 93 ? 5.920 -2.447 -0.041 1.00 98.44 93 LEU A N 1
ATOM 745 C CA . LEU A 1 93 ? 5.902 -2.165 -1.475 1.00 98.44 93 LEU A CA 1
ATOM 746 C C . LEU A 1 93 ? 6.943 -1.104 -1.856 1.00 98.44 93 LEU A C 1
ATOM 748 O O . LEU A 1 93 ? 7.721 -1.320 -2.779 1.00 98.44 93 LEU A O 1
ATOM 752 N N . SER A 1 94 ? 6.974 0.011 -1.132 1.00 97.38 94 SER A N 1
ATOM 753 C CA . SER A 1 94 ? 7.962 1.080 -1.319 1.00 97.38 94 SER A CA 1
ATOM 754 C C . SER A 1 94 ? 9.395 0.589 -1.136 1.00 97.38 94 SER A C 1
ATOM 756 O O . SER A 1 94 ? 10.235 0.790 -2.008 1.00 97.38 94 SER A O 1
ATOM 758 N N . LEU A 1 95 ? 9.670 -0.170 -0.069 1.00 94.81 95 LEU A N 1
ATOM 759 C CA . LEU A 1 95 ? 10.979 -0.791 0.118 1.00 94.81 95 LEU A CA 1
ATOM 760 C C . LEU A 1 95 ? 11.370 -1.676 -1.068 1.00 94.81 95 LEU A C 1
ATOM 762 O O . LEU A 1 95 ? 12.497 -1.574 -1.544 1.00 94.81 95 LEU A O 1
ATOM 766 N N . ASP A 1 96 ? 10.478 -2.539 -1.551 1.00 95.62 96 ASP A N 1
ATOM 767 C CA . ASP A 1 96 ? 10.800 -3.434 -2.664 1.00 95.62 96 ASP A CA 1
ATOM 768 C C . ASP A 1 96 ? 11.035 -2.660 -3.973 1.00 95.62 96 ASP A C 1
ATOM 770 O O . ASP A 1 96 ? 11.962 -2.995 -4.710 1.00 95.62 96 ASP A O 1
ATOM 774 N N . VAL A 1 97 ? 10.279 -1.583 -4.230 1.00 9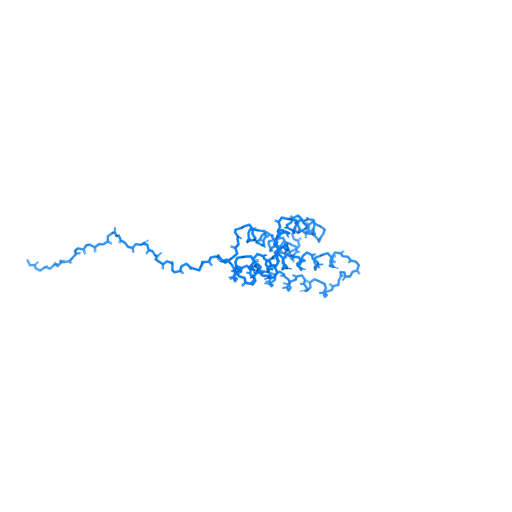5.62 97 VAL A N 1
ATOM 775 C CA . VAL A 1 97 ? 10.507 -0.682 -5.378 1.00 95.62 97 VAL A CA 1
ATOM 776 C C . VAL A 1 97 ? 11.851 0.043 -5.254 1.00 95.62 97 VAL A C 1
ATOM 778 O O . VAL A 1 97 ? 12.621 0.079 -6.214 1.00 95.62 97 VAL A O 1
ATOM 781 N N . MET A 1 98 ? 12.189 0.564 -4.071 1.00 93.25 98 MET A N 1
ATOM 782 C CA . MET A 1 98 ? 13.496 1.171 -3.796 1.00 93.25 98 MET A CA 1
ATOM 783 C C . MET A 1 98 ? 14.641 0.175 -4.034 1.00 93.25 98 MET A C 1
ATOM 785 O O . MET A 1 98 ? 15.680 0.531 -4.597 1.00 93.25 98 MET A O 1
ATOM 789 N N . MET A 1 99 ? 14.464 -1.075 -3.599 1.00 91.25 99 MET A N 1
ATOM 790 C CA . MET A 1 99 ? 15.462 -2.130 -3.763 1.00 91.25 99 MET A CA 1
ATOM 791 C C . MET A 1 99 ? 15.645 -2.538 -5.227 1.00 91.25 99 MET A C 1
ATOM 793 O O . MET A 1 99 ? 16.776 -2.829 -5.615 1.00 91.25 99 MET A O 1
ATOM 797 N N . ASP A 1 100 ? 14.571 -2.530 -6.019 1.00 90.69 100 ASP A N 1
ATOM 798 C CA . ASP A 1 100 ? 14.626 -2.780 -7.460 1.00 90.69 100 ASP A CA 1
ATOM 799 C C . ASP A 1 100 ? 15.271 -1.622 -8.240 1.00 90.69 100 ASP A C 1
ATOM 801 O O . ASP A 1 100 ? 16.083 -1.858 -9.132 1.00 90.69 100 ASP A O 1
ATOM 805 N N . LYS A 1 101 ? 14.995 -0.368 -7.849 1.00 84.25 101 LYS A N 1
ATOM 806 C CA . LYS A 1 101 ? 15.621 0.834 -8.431 1.00 84.25 101 LYS A CA 1
ATOM 807 C C . LYS A 1 101 ? 17.155 0.822 -8.315 1.00 84.25 101 LYS A C 1
ATOM 809 O O . LYS A 1 101 ? 17.836 1.368 -9.183 1.00 84.25 101 LYS A O 1
ATOM 814 N N . GLY A 1 102 ? 17.695 0.311 -7.205 1.00 76.62 102 GLY A N 1
ATOM 815 C CA . GLY A 1 102 ? 19.124 0.388 -6.872 1.00 76.62 102 GLY A CA 1
ATOM 816 C C . GLY A 1 102 ? 20.016 -0.638 -7.588 1.00 76.62 102 GLY A C 1
ATOM 817 O O . GLY A 1 102 ? 19.563 -1.433 -8.402 1.00 76.62 102 GLY A O 1
ATOM 818 N N . ASP A 1 103 ? 21.300 -0.700 -7.209 1.00 62.16 103 ASP A N 1
ATOM 819 C CA . ASP A 1 103 ? 22.319 -1.624 -7.768 1.00 62.16 103 ASP A CA 1
ATOM 820 C C . ASP A 1 103 ? 22.013 -3.133 -7.577 1.00 62.16 103 ASP A C 1
ATOM 822 O O . ASP A 1 103 ? 22.826 -3.991 -7.929 1.00 62.16 103 ASP A O 1
ATOM 826 N N . ARG A 1 104 ? 20.862 -3.471 -6.981 1.00 59.44 104 ARG A N 1
ATOM 827 C CA . ARG A 1 104 ? 20.330 -4.833 -6.833 1.00 59.44 104 ARG A CA 1
ATOM 828 C C . ARG A 1 104 ? 19.167 -5.140 -7.778 1.00 59.44 104 ARG A C 1
ATOM 830 O O . ARG A 1 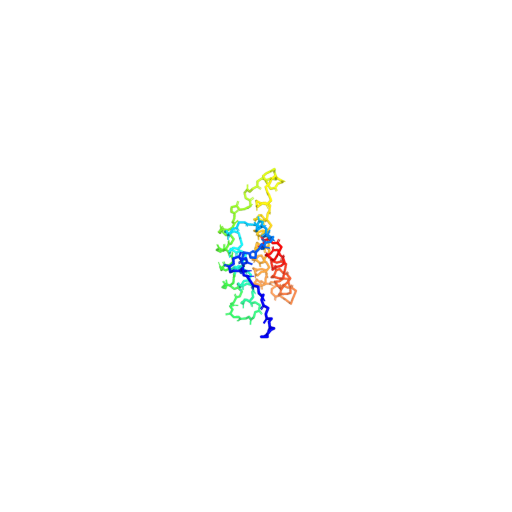104 ? 18.577 -6.195 -7.597 1.00 59.44 104 ARG A O 1
ATOM 837 N N . GLY A 1 105 ? 18.849 -4.254 -8.726 1.00 61.69 105 GLY A N 1
ATOM 838 C CA . GLY A 1 105 ? 17.839 -4.468 -9.764 1.00 61.69 105 GLY A CA 1
ATOM 839 C C . GLY A 1 105 ? 18.144 -5.714 -10.594 1.00 61.69 105 GLY A C 1
ATOM 840 O O . GLY A 1 105 ? 18.807 -5.651 -11.631 1.00 61.69 105 GLY A O 1
ATOM 841 N N . ASP A 1 106 ? 17.707 -6.862 -10.097 1.00 67.62 106 ASP A N 1
ATOM 842 C CA . ASP A 1 106 ? 17.795 -8.170 -10.720 1.00 67.62 106 ASP A CA 1
ATOM 843 C C . ASP A 1 106 ? 16.386 -8.773 -10.822 1.00 67.62 106 ASP A C 1
ATOM 845 O O . ASP A 1 106 ? 15.386 -8.179 -10.420 1.00 67.62 106 ASP A O 1
ATOM 849 N N . ALA A 1 107 ? 16.259 -9.947 -11.438 1.00 75.06 107 ALA A N 1
ATOM 850 C CA . ALA A 1 107 ? 14.940 -10.556 -11.605 1.00 75.06 107 ALA A CA 1
ATOM 851 C C . ALA A 1 107 ? 14.239 -10.831 -10.256 1.00 75.06 107 ALA A C 1
ATOM 853 O O . ALA A 1 107 ? 13.008 -10.806 -10.194 1.00 75.06 107 ALA A O 1
ATOM 854 N N . ASP A 1 108 ? 15.006 -11.040 -9.179 1.00 83.81 108 ASP A N 1
ATOM 855 C CA . ASP A 1 108 ? 14.466 -11.354 -7.859 1.00 83.81 108 ASP A CA 1
ATOM 856 C C . ASP A 1 108 ? 13.889 -10.103 -7.174 1.00 83.81 108 ASP A C 1
ATOM 858 O O . ASP A 1 108 ? 12.920 -10.219 -6.418 1.00 83.81 108 ASP A O 1
ATOM 862 N N . SER A 1 109 ? 14.447 -8.907 -7.407 1.00 86.25 109 SER A N 1
ATOM 863 C CA . SER A 1 109 ? 13.876 -7.655 -6.884 1.00 86.25 109 SER A CA 1
ATOM 864 C C . SER A 1 109 ? 12.537 -7.321 -7.540 1.00 86.25 109 SER A C 1
ATOM 866 O O . SER A 1 109 ? 11.576 -7.013 -6.833 1.00 86.25 109 SER A O 1
ATOM 868 N N . TYR A 1 110 ? 12.423 -7.502 -8.855 1.00 91.19 110 TYR A N 1
ATOM 869 C CA . TYR A 1 110 ? 11.175 -7.247 -9.576 1.00 91.19 110 TYR A CA 1
ATOM 870 C C . TYR A 1 110 ? 10.053 -8.213 -9.154 1.00 91.19 110 TYR A C 1
ATOM 872 O O . TYR A 1 110 ? 8.898 -7.813 -8.976 1.00 91.19 110 TYR A O 1
ATOM 880 N N . ASP A 1 111 ? 10.379 -9.490 -8.926 1.00 94.38 111 ASP A N 1
ATOM 881 C CA . ASP A 1 111 ? 9.410 -10.472 -8.427 1.00 94.38 111 ASP A CA 1
ATOM 882 C C . ASP A 1 111 ? 8.949 -10.169 -6.989 1.00 94.38 111 ASP A C 1
ATOM 884 O O . ASP A 1 111 ? 7.774 -10.375 -6.670 1.00 94.38 111 ASP A O 1
ATOM 888 N N . LYS A 1 112 ? 9.808 -9.589 -6.140 1.00 94.94 112 LYS A N 1
ATOM 889 C CA . LYS A 1 112 ? 9.385 -9.098 -4.815 1.00 94.94 112 LYS A CA 1
ATOM 890 C C . LYS A 1 112 ? 8.379 -7.961 -4.917 1.00 94.94 112 LYS A C 1
ATOM 892 O O . LYS A 1 112 ? 7.395 -7.975 -4.179 1.00 94.94 112 LYS A O 1
ATOM 897 N N . VAL A 1 113 ? 8.554 -7.038 -5.866 1.00 96.81 113 VAL A N 1
ATOM 898 C CA . VAL A 1 113 ? 7.562 -5.977 -6.088 1.00 96.81 113 VAL A CA 1
ATOM 899 C C . VAL A 1 113 ? 6.205 -6.575 -6.471 1.00 96.81 113 VAL A C 1
ATOM 901 O O . VAL A 1 113 ? 5.187 -6.189 -5.894 1.00 96.81 113 VAL A O 1
ATOM 904 N N . LYS A 1 114 ? 6.164 -7.575 -7.365 1.00 97.62 114 LYS A N 1
ATOM 905 C CA . LYS A 1 114 ? 4.910 -8.287 -7.702 1.00 97.62 114 LYS A CA 1
ATOM 906 C C . LYS A 1 114 ? 4.251 -8.905 -6.474 1.00 97.62 114 LYS A C 1
ATOM 908 O O . LYS A 1 114 ? 3.039 -8.763 -6.286 1.00 97.62 114 LYS A O 1
ATOM 913 N N . ASP A 1 115 ? 5.038 -9.580 -5.642 1.00 97.94 115 ASP A N 1
ATOM 914 C CA . ASP A 1 115 ? 4.552 -10.201 -4.413 1.00 97.94 115 ASP A CA 1
ATOM 915 C C . ASP A 1 115 ? 3.998 -9.165 -3.429 1.00 97.94 115 ASP A C 1
ATOM 917 O O . ASP A 1 115 ? 2.950 -9.396 -2.820 1.00 97.94 115 ASP A O 1
ATOM 921 N N . SER A 1 116 ? 4.656 -8.016 -3.288 1.00 98.25 116 SER A N 1
ATOM 922 C CA . SER A 1 116 ? 4.208 -6.932 -2.411 1.00 98.25 116 SER A CA 1
ATOM 923 C C . SER A 1 116 ? 2.941 -6.249 -2.925 1.00 98.25 116 SER A C 1
ATOM 925 O O . SER A 1 116 ? 2.007 -6.060 -2.143 1.00 98.25 116 SER A O 1
ATOM 927 N N . VAL A 1 117 ? 2.817 -5.999 -4.236 1.00 98.62 117 VAL A N 1
ATOM 928 C CA . VAL A 1 117 ? 1.568 -5.502 -4.850 1.00 98.62 117 VAL A CA 1
ATOM 929 C C . VAL A 1 117 ? 0.414 -6.478 -4.612 1.00 98.62 117 VAL A C 1
ATOM 931 O O . VAL A 1 117 ? -0.683 -6.065 -4.222 1.00 98.62 117 VAL A O 1
ATOM 934 N N . LYS A 1 118 ? 0.655 -7.783 -4.788 1.00 98.62 118 LYS A N 1
ATOM 935 C CA . LYS A 1 118 ? -0.347 -8.824 -4.527 1.00 98.62 118 LYS 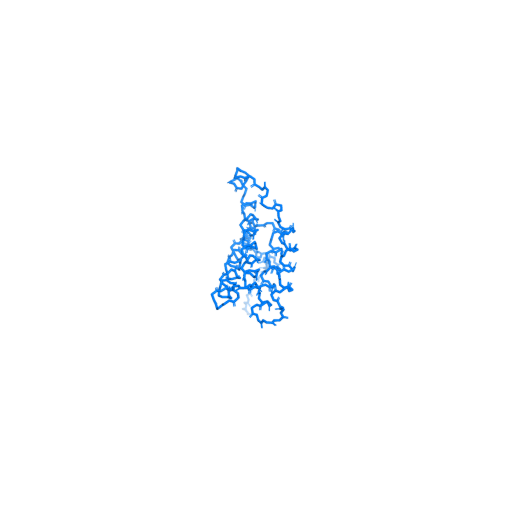A CA 1
ATOM 936 C C . LYS A 1 118 ? -0.775 -8.843 -3.058 1.00 98.62 118 LYS A C 1
ATOM 938 O O . LYS A 1 118 ? -1.970 -8.827 -2.774 1.00 98.62 118 LYS A O 1
ATOM 943 N N . LYS A 1 119 ? 0.174 -8.853 -2.120 1.00 98.44 119 LYS A N 1
ATOM 944 C CA . LYS A 1 119 ? -0.133 -8.886 -0.680 1.00 98.44 119 LYS A CA 1
ATOM 945 C C . LYS A 1 119 ? -0.836 -7.614 -0.206 1.00 98.44 119 LYS A C 1
ATOM 947 O O . LYS A 1 119 ? -1.739 -7.700 0.627 1.00 98.44 119 LYS A O 1
ATOM 952 N N . LEU A 1 120 ? -0.466 -6.450 -0.747 1.00 98.50 120 LEU A N 1
ATOM 953 C CA . LEU A 1 120 ? -1.167 -5.195 -0.481 1.00 98.50 120 LEU A CA 1
ATOM 954 C C . LEU A 1 120 ? -2.623 -5.284 -0.950 1.00 98.50 120 LEU A C 1
ATOM 956 O O . LEU A 1 120 ? -3.524 -4.932 -0.192 1.00 98.50 120 LEU A O 1
ATOM 960 N N . LYS A 1 121 ? -2.871 -5.832 -2.147 1.00 98.56 121 LYS A N 1
ATOM 961 C CA . LYS A 1 121 ? -4.233 -6.066 -2.645 1.00 98.56 121 LYS A CA 1
ATOM 962 C C . LYS A 1 121 ? -5.033 -6.997 -1.733 1.00 98.56 121 LYS A C 1
ATOM 964 O O . LYS A 1 121 ? -6.164 -6.671 -1.393 1.00 98.56 121 LYS A O 1
ATOM 969 N N . GLU A 1 122 ? -4.432 -8.095 -1.279 1.00 97.81 122 GLU A N 1
ATOM 970 C CA . GLU A 1 122 ? -5.065 -9.016 -0.326 1.00 97.81 122 GLU A CA 1
ATOM 971 C C . GLU A 1 122 ? -5.433 -8.327 1.000 1.00 97.81 122 GLU A C 1
ATOM 973 O O . GLU A 1 122 ? -6.475 -8.636 1.575 1.00 97.81 122 GLU A O 1
ATOM 978 N N . GLN A 1 123 ? -4.616 -7.386 1.494 1.00 97.19 123 GLN A N 1
ATOM 979 C CA . GLN A 1 123 ? -4.974 -6.611 2.688 1.00 97.19 123 GLN A CA 1
ATOM 980 C C . GLN A 1 123 ? -6.062 -5.574 2.419 1.00 97.19 123 GLN A C 1
ATOM 982 O O . GLN A 1 123 ? -6.933 -5.406 3.266 1.00 97.19 123 GLN A O 1
ATOM 987 N N . ILE A 1 124 ? -6.039 -4.899 1.266 1.00 97.44 124 ILE A N 1
ATOM 988 C CA . ILE A 1 124 ? -7.117 -3.984 0.869 1.00 97.44 124 ILE A CA 1
ATOM 989 C C . ILE A 1 124 ? -8.439 -4.755 0.837 1.00 97.44 124 ILE A C 1
ATOM 991 O O . ILE A 1 124 ? -9.372 -4.360 1.518 1.00 97.44 124 ILE A O 1
ATOM 995 N N . ASP A 1 125 ? -8.491 -5.899 0.153 1.00 96.00 125 ASP A N 1
ATOM 996 C CA . ASP A 1 125 ? -9.711 -6.714 0.029 1.00 96.00 125 ASP A CA 1
ATOM 997 C C . ASP A 1 125 ? -10.208 -7.282 1.363 1.00 96.00 125 ASP A C 1
ATOM 999 O O . ASP A 1 125 ? -11.387 -7.585 1.515 1.00 96.00 125 ASP A O 1
ATOM 1003 N N . LYS A 1 126 ? -9.304 -7.466 2.327 1.00 94.69 126 LYS A N 1
ATOM 1004 C CA . LYS A 1 126 ? -9.643 -7.925 3.674 1.00 94.69 126 LYS A CA 1
ATOM 1005 C C . LYS A 1 126 ? -10.248 -6.817 4.540 1.00 94.69 126 LYS A C 1
ATOM 1007 O O . LYS A 1 126 ? -10.956 -7.139 5.493 1.00 94.69 126 LYS A O 1
ATOM 1012 N N . TYR A 1 127 ? -9.886 -5.559 4.292 1.00 93.62 127 TYR A N 1
ATOM 1013 C CA . TYR A 1 127 ? -10.185 -4.446 5.192 1.00 93.62 127 TYR A CA 1
ATOM 1014 C C . TYR A 1 127 ? -11.157 -3.396 4.623 1.00 93.62 127 TYR A C 1
ATOM 1016 O O . TYR A 1 127 ? -11.640 -2.579 5.414 1.00 93.62 127 TYR A O 1
ATOM 1024 N N . ASP A 1 128 ? -11.440 -3.446 3.316 1.00 88.38 128 ASP A N 1
ATOM 1025 C CA . ASP A 1 128 ? -12.495 -2.716 2.580 1.00 88.38 128 ASP A CA 1
ATOM 1026 C C . ASP A 1 128 ? -13.878 -3.369 2.769 1.00 88.38 128 ASP A C 1
ATOM 1028 O O . ASP A 1 128 ? -14.855 -2.626 3.002 1.00 88.38 128 ASP A O 1
#

Organism: NCBI:txid39491

Secondary structure (DSSP, 8-state):
---------S-------------S-HHHHHHHHHHHHHHHHHHHTSS-HHHHHHHHHHHHHHHGGGGG--HHHHHH-HHHHHHHHHHHHHHHHHHHHHHHHTTT-SHHHHHHHHHHHHHHHHHHHHH-

pLDDT: mean 86.9, std 18.67, range [35.09, 98.81]

Sequence (128 aa):
MKKRILYVLLSSLILCSCGHEQSASDKALTNAKKAYEIGQNYLSGDISAEDAQEQLENIEENISYASDYSYDERKNDTQKSADYYLHNYVYFLSLDVMMDKGDRGDADSYDKVKDSVKKLKEQIDKYD